Protein AF-A0A509LJZ4-F1 (afdb_monomer_lite)

Secondary structure (DSSP, 8-state):
--HHHHHHHHHHS-EEE---TT-SSS-EEEEE-SSSEEEEE-TT---HHHHHHHHHHHHHHHHT---SSHHHHHHHHHHHHHHHHHHHHHHTSS-SSEESTTSTT--TT--SEESS-GGGGT---S--TTS----SSS-GGG--TTSTTTT-

pLDDT: mean 72.26, std 16.82, range [40.22, 94.88]

Structure (mmCIF, N/CA/C/O backbone):
data_AF-A0A509LJZ4-F1
#
_entry.id   AF-A0A509LJZ4-F1
#
loop_
_atom_site.group_PDB
_atom_site.id
_atom_site.type_symbol
_atom_site.label_atom_id
_atom_site.label_alt_id
_atom_site.label_comp_id
_atom_site.label_asym_id
_atom_site.label_entity_id
_atom_site.label_seq_id
_atom_site.pdbx_PDB_ins_code
_atom_site.Cartn_x
_atom_site.Cartn_y
_atom_site.Cartn_z
_atom_site.occupancy
_atom_site.B_iso_or_equiv
_atom_site.auth_seq_id
_atom_site.auth_comp_id
_atom_site.auth_asym_id
_atom_site.auth_atom_id
_atom_site.pdbx_PDB_model_num
ATOM 1 N N . MET A 1 1 ? -4.223 -18.282 -15.508 1.00 49.12 1 MET A N 1
ATOM 2 C CA . MET A 1 1 ? -3.989 -18.484 -14.063 1.00 49.12 1 MET A CA 1
ATOM 3 C C . MET A 1 1 ? -5.169 -19.260 -13.486 1.00 49.12 1 MET A C 1
ATOM 5 O O . MET A 1 1 ? -6.297 -18.947 -13.840 1.00 49.12 1 MET A O 1
ATOM 9 N N . ASN A 1 2 ? -4.948 -20.334 -12.725 1.00 47.53 2 ASN A N 1
ATOM 10 C CA . ASN A 1 2 ? -6.025 -21.217 -12.254 1.00 47.53 2 ASN A CA 1
ATOM 11 C C . ASN A 1 2 ? -6.391 -20.840 -10.812 1.00 47.53 2 ASN A C 1
ATOM 13 O O . ASN A 1 2 ? -5.551 -20.999 -9.930 1.00 47.53 2 ASN A O 1
ATOM 17 N N . LEU A 1 3 ? -7.623 -20.378 -10.564 1.00 41.81 3 LEU A N 1
ATOM 18 C CA . LEU A 1 3 ? -8.076 -19.938 -9.231 1.00 41.81 3 LEU A CA 1
ATOM 19 C C . LEU A 1 3 ? -7.834 -20.986 -8.129 1.00 41.81 3 LEU A C 1
ATOM 21 O O . LEU A 1 3 ? -7.620 -20.618 -6.980 1.00 41.81 3 LEU A O 1
ATOM 25 N N . LYS A 1 4 ? -7.828 -22.284 -8.474 1.00 40.22 4 LYS A N 1
ATOM 26 C CA . LYS A 1 4 ? -7.547 -23.385 -7.535 1.00 40.22 4 LYS A CA 1
ATOM 27 C C . LYS A 1 4 ? -6.082 -23.467 -7.098 1.00 40.22 4 LYS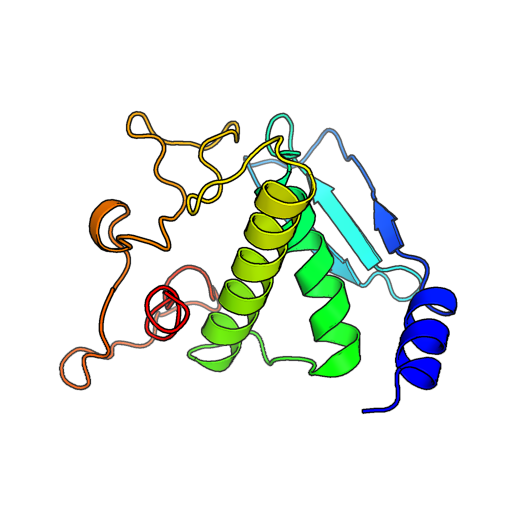 A C 1
ATOM 29 O O . LYS A 1 4 ? -5.796 -23.983 -6.025 1.00 40.22 4 LYS A O 1
ATOM 34 N N . VAL A 1 5 ? -5.155 -23.002 -7.935 1.00 52.91 5 VAL A N 1
ATOM 35 C CA . VAL A 1 5 ? -3.725 -22.913 -7.594 1.00 52.91 5 VAL A CA 1
ATOM 36 C C . VAL A 1 5 ? -3.488 -21.706 -6.687 1.00 52.91 5 VAL A C 1
ATOM 38 O O . VAL A 1 5 ? -2.749 -21.831 -5.717 1.00 52.91 5 VAL A O 1
ATOM 41 N N . LEU A 1 6 ? -4.203 -20.605 -6.943 1.00 45.72 6 LEU A N 1
ATOM 42 C CA . LEU A 1 6 ? -4.192 -19.385 -6.130 1.00 45.72 6 LEU A CA 1
ATOM 43 C C . LEU A 1 6 ? -4.628 -19.670 -4.684 1.00 45.72 6 LEU A C 1
ATOM 45 O O . LEU A 1 6 ? -3.918 -19.369 -3.732 1.00 45.72 6 LEU A O 1
ATOM 49 N N . THR A 1 7 ? -5.767 -20.355 -4.516 1.00 51.16 7 THR A N 1
ATOM 50 C CA . THR A 1 7 ? -6.264 -20.722 -3.177 1.00 51.16 7 THR A CA 1
ATOM 51 C C . THR A 1 7 ? -5.307 -21.662 -2.460 1.00 51.16 7 THR A C 1
ATOM 53 O O . THR A 1 7 ? -5.164 -21.574 -1.251 1.00 51.16 7 THR A O 1
ATOM 56 N N . LYS A 1 8 ? -4.635 -22.560 -3.187 1.00 49.41 8 LYS A N 1
ATOM 57 C CA . LYS A 1 8 ? -3.690 -23.498 -2.585 1.00 49.41 8 LYS A CA 1
ATOM 58 C C . LYS A 1 8 ? -2.432 -22.789 -2.066 1.00 49.41 8 LYS A C 1
ATOM 60 O O . LYS A 1 8 ? -2.025 -23.086 -0.953 1.00 49.41 8 LYS A O 1
ATOM 65 N N . ARG A 1 9 ? -1.870 -21.830 -2.812 1.00 54.06 9 ARG A N 1
ATOM 66 C CA . ARG A 1 9 ? -0.685 -21.065 -2.380 1.00 54.06 9 ARG A CA 1
ATOM 67 C C . ARG A 1 9 ? -0.978 -20.133 -1.204 1.00 54.06 9 ARG A C 1
ATOM 69 O O . ARG A 1 9 ? -0.236 -20.156 -0.231 1.00 54.06 9 ARG A O 1
ATOM 76 N N . LEU A 1 10 ? -2.112 -19.429 -1.230 1.00 52.91 10 LEU A N 1
ATOM 77 C CA . LEU A 1 10 ? -2.556 -18.584 -0.109 1.00 52.91 10 LEU A CA 1
ATOM 78 C C . LEU A 1 10 ? -2.860 -19.390 1.171 1.00 52.91 10 LEU A C 1
ATOM 80 O O . LEU A 1 10 ? -2.744 -18.868 2.273 1.00 52.91 10 LEU A O 1
ATOM 84 N N . LEU A 1 11 ? -3.254 -20.663 1.043 1.00 54.72 11 LEU A N 1
ATOM 85 C CA . LEU A 1 11 ? -3.469 -21.561 2.186 1.00 54.72 11 LEU A CA 1
ATOM 86 C C . LEU A 1 11 ? -2.178 -22.239 2.678 1.00 54.72 11 LEU A C 1
ATOM 88 O O . LEU A 1 11 ? -2.127 -22.671 3.827 1.00 54.72 11 LEU A O 1
ATOM 92 N N . GLU A 1 12 ? -1.161 -22.362 1.821 1.00 58.56 12 GLU A N 1
ATOM 93 C CA . GLU A 1 12 ? 0.151 -22.932 2.159 1.00 58.56 12 GLU A CA 1
ATOM 94 C C . GLU A 1 12 ? 1.096 -21.889 2.787 1.00 58.56 12 GLU A C 1
ATOM 96 O O . GLU A 1 12 ? 1.936 -22.267 3.603 1.00 58.56 12 GLU A O 1
ATOM 101 N N . ASN A 1 13 ? 0.898 -20.598 2.491 1.00 55.62 13 ASN A N 1
ATOM 102 C CA . ASN A 1 13 ? 1.599 -19.460 3.092 1.00 55.62 13 ASN A CA 1
ATOM 103 C C . ASN A 1 13 ? 0.634 -18.644 3.974 1.00 55.62 13 ASN A C 1
ATOM 105 O O . ASN A 1 13 ? 0.052 -17.669 3.496 1.00 55.62 13 ASN A O 1
ATOM 109 N N . PRO A 1 14 ? 0.418 -19.005 5.251 1.00 61.41 14 PRO A N 1
ATOM 110 C CA . PRO A 1 14 ? -0.468 -18.229 6.110 1.00 61.41 14 PRO A CA 1
ATOM 111 C C . PRO A 1 14 ? 0.040 -16.786 6.246 1.00 61.41 14 PRO A C 1
ATOM 113 O O . PRO A 1 14 ? 1.170 -16.545 6.677 1.00 61.41 14 PRO A O 1
ATOM 116 N N . THR A 1 15 ? -0.808 -15.816 5.904 1.00 58.22 15 THR A N 1
ATOM 117 C CA . THR A 1 15 ? -0.566 -14.401 6.199 1.00 58.22 15 THR A CA 1
ATOM 118 C C . THR A 1 15 ? -0.695 -14.172 7.702 1.00 58.22 15 THR A C 1
ATOM 120 O O . THR A 1 15 ? -1.728 -14.480 8.300 1.00 58.22 15 THR A O 1
ATOM 123 N N . VAL A 1 16 ? 0.346 -13.623 8.324 1.00 61.75 16 VAL A N 1
ATOM 124 C CA . VAL A 1 16 ? 0.362 -13.280 9.748 1.00 61.75 16 VAL A CA 1
ATOM 125 C C . VAL A 1 16 ? 0.483 -11.766 9.877 1.00 61.75 16 VAL A C 1
ATOM 127 O O . VAL A 1 16 ? 1.489 -11.166 9.512 1.00 61.75 16 VAL A O 1
ATOM 130 N N . ILE A 1 17 ? -0.542 -11.130 10.436 1.00 61.16 17 ILE A N 1
ATOM 131 C CA . ILE A 1 17 ? -0.511 -9.695 10.729 1.00 61.16 17 ILE A CA 1
ATOM 132 C C . ILE A 1 17 ? 0.200 -9.499 12.074 1.00 61.16 17 ILE A C 1
ATOM 134 O O . ILE A 1 17 ? -0.315 -9.912 13.116 1.00 61.16 17 ILE A O 1
ATOM 138 N N . CYS A 1 18 ? 1.380 -8.874 12.067 1.00 56.19 18 CYS A N 1
ATOM 139 C CA . CYS A 1 18 ? 2.152 -8.589 13.275 1.00 56.19 18 CYS A CA 1
ATOM 140 C C . CYS A 1 18 ? 2.078 -7.100 13.618 1.00 56.19 18 CYS A C 1
ATOM 142 O O . CYS A 1 18 ? 2.842 -6.281 13.112 1.00 56.19 18 CYS A O 1
ATOM 144 N N . TYR A 1 19 ? 1.221 -6.743 14.571 1.00 51.94 19 TYR A N 1
ATOM 145 C CA . TYR A 1 19 ? 1.226 -5.395 15.133 1.00 51.94 19 TYR A CA 1
ATOM 146 C C . TYR A 1 19 ? 2.425 -5.225 16.081 1.00 51.94 19 TYR A C 1
ATOM 148 O O . TYR A 1 19 ? 2.438 -5.788 17.179 1.00 51.94 19 TYR A O 1
ATOM 156 N N . HIS A 1 20 ? 3.449 -4.468 15.677 1.00 52.28 20 HIS A N 1
ATOM 157 C CA . HIS A 1 20 ? 4.632 -4.225 16.507 1.00 52.28 20 HIS A CA 1
ATOM 158 C C . HIS A 1 20 ? 4.641 -2.790 17.051 1.00 52.28 20 HIS A C 1
ATOM 160 O O . HIS A 1 20 ? 4.819 -1.828 16.308 1.00 52.28 20 HI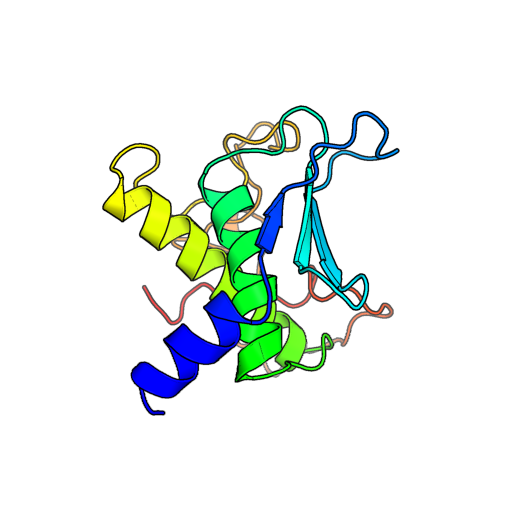S A O 1
ATOM 166 N N . ARG A 1 21 ? 4.521 -2.626 18.378 1.00 43.75 21 ARG A N 1
ATOM 167 C CA . ARG A 1 21 ? 4.813 -1.344 19.046 1.00 43.75 21 ARG A CA 1
ATOM 168 C C . ARG A 1 21 ? 6.330 -1.135 19.084 1.00 43.75 21 ARG A C 1
ATOM 170 O O . ARG A 1 21 ? 6.975 -1.605 20.016 1.00 43.75 21 ARG A O 1
ATOM 177 N N . GLY A 1 22 ? 6.895 -0.445 18.093 1.00 48.38 22 GLY A N 1
ATOM 178 C CA . GLY A 1 22 ? 8.315 -0.067 18.136 1.00 48.38 22 GLY A CA 1
ATOM 179 C C . GLY A 1 22 ? 8.994 0.313 16.821 1.00 48.38 22 GLY A C 1
ATOM 180 O O . GLY A 1 22 ? 10.220 0.371 16.805 1.00 48.38 22 GLY A O 1
ATOM 181 N N . PHE A 1 23 ? 8.257 0.560 15.732 1.00 56.41 23 PHE A N 1
ATOM 182 C CA . PHE A 1 23 ? 8.861 1.128 14.523 1.00 56.41 23 PHE A CA 1
ATOM 183 C C . PHE A 1 23 ? 9.346 2.566 14.801 1.00 56.41 23 PHE A C 1
ATOM 185 O O . PHE A 1 23 ? 8.579 3.355 15.354 1.00 56.41 23 PHE A O 1
ATOM 192 N N . PRO A 1 24 ? 10.606 2.915 14.474 1.00 55.69 24 PRO A N 1
ATOM 193 C CA . PRO A 1 24 ? 11.181 4.227 14.785 1.00 55.69 24 PRO A CA 1
ATOM 194 C C . PRO A 1 24 ? 10.680 5.373 13.884 1.00 55.69 24 PRO A C 1
ATOM 196 O O . PRO A 1 24 ? 11.084 6.513 14.093 1.00 55.69 24 PRO A O 1
ATOM 199 N N . SER A 1 25 ? 9.799 5.098 12.919 1.00 63.84 25 SER A N 1
ATOM 200 C CA . SER A 1 25 ? 9.136 6.090 12.065 1.00 63.84 25 SER A CA 1
ATOM 201 C C . SER A 1 25 ? 7.688 5.674 11.786 1.00 63.84 25 SER A C 1
ATOM 203 O O . SER A 1 25 ? 7.375 4.482 11.832 1.00 63.84 25 SER A O 1
ATOM 205 N N . GLU A 1 26 ? 6.821 6.647 11.502 1.00 70.25 26 GLU A N 1
ATOM 206 C CA . GLU A 1 26 ? 5.457 6.415 11.012 1.00 70.25 26 GLU A CA 1
ATOM 207 C C . GLU A 1 26 ? 5.539 5.703 9.659 1.00 70.25 26 GLU A C 1
ATOM 209 O O . GLU A 1 26 ? 5.987 6.290 8.678 1.00 70.25 26 GLU A O 1
ATOM 214 N N . ASN A 1 27 ? 5.240 4.403 9.635 1.00 78.25 27 ASN A N 1
ATOM 215 C CA . ASN A 1 27 ? 5.290 3.602 8.418 1.00 78.25 27 ASN A CA 1
ATOM 216 C C . ASN A 1 27 ? 4.486 2.300 8.552 1.00 78.25 27 ASN A C 1
ATOM 218 O O . ASN A 1 27 ? 4.252 1.799 9.660 1.00 78.25 27 ASN A O 1
ATOM 222 N N . ALA A 1 28 ? 4.146 1.721 7.406 1.00 83.62 28 ALA A N 1
ATOM 223 C CA . ALA A 1 28 ? 3.718 0.339 7.263 1.00 83.62 28 ALA A CA 1
ATOM 224 C C . ALA A 1 28 ? 4.705 -0.418 6.352 1.00 83.62 28 ALA A C 1
ATOM 226 O O . ALA A 1 28 ? 5.526 0.195 5.672 1.00 83.62 28 ALA A O 1
ATOM 227 N N . SER A 1 29 ? 4.760 -1.748 6.458 1.00 85.19 29 SER A N 1
ATOM 228 C CA . SER A 1 29 ? 5.556 -2.555 5.524 1.00 85.19 29 SER A CA 1
ATOM 229 C C . SER A 1 29 ? 5.160 -4.022 5.520 1.00 85.19 29 SER A C 1
ATOM 231 O O . SER A 1 29 ? 4.758 -4.581 6.547 1.00 85.19 29 SER A O 1
ATOM 233 N N . SER A 1 30 ? 5.417 -4.668 4.389 1.00 83.19 30 SER A N 1
ATOM 234 C CA . SER A 1 30 ? 5.222 -6.097 4.181 1.00 83.19 30 SER A CA 1
ATOM 235 C C . SER A 1 30 ? 6.544 -6.806 3.951 1.00 83.19 30 SER A C 1
ATOM 237 O O . SER A 1 30 ? 7.357 -6.389 3.134 1.00 83.19 30 SER A O 1
ATOM 239 N N . ASN A 1 31 ? 6.761 -7.902 4.673 1.00 81.44 31 ASN A N 1
ATOM 240 C CA . ASN A 1 31 ? 8.001 -8.667 4.632 1.00 81.44 31 ASN A CA 1
ATOM 241 C C . ASN A 1 31 ? 7.736 -10.173 4.576 1.00 81.44 31 ASN A C 1
ATOM 243 O O . ASN A 1 31 ? 6.730 -10.675 5.075 1.00 81.44 31 ASN A O 1
ATOM 247 N N . ASP A 1 32 ? 8.696 -10.907 4.021 1.00 80.75 32 ASP A N 1
ATOM 248 C CA . ASP A 1 32 ? 8.748 -12.365 4.081 1.00 80.75 32 ASP A CA 1
ATOM 249 C C . ASP A 1 32 ? 9.743 -12.808 5.155 1.00 80.75 32 ASP A C 1
ATOM 251 O O . ASP A 1 32 ? 10.921 -12.450 5.103 1.00 80.75 32 ASP A O 1
ATOM 255 N N . CYS A 1 33 ? 9.295 -13.598 6.130 1.00 74.94 33 CYS A N 1
ATOM 256 C CA . CYS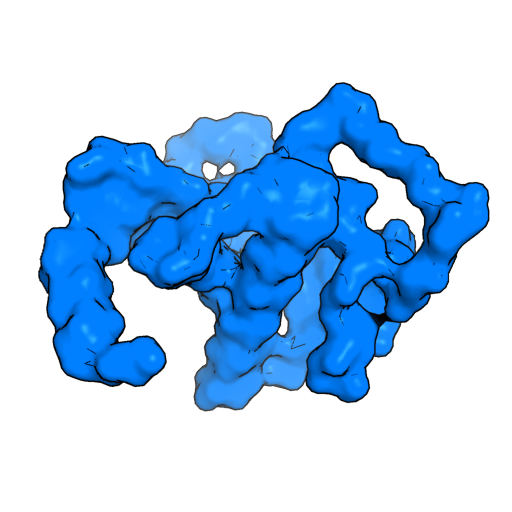 A 1 33 ? 10.187 -14.194 7.127 1.00 74.94 33 CYS A CA 1
ATOM 257 C C . CYS A 1 33 ? 10.500 -15.680 6.846 1.00 74.94 33 CYS A C 1
ATOM 259 O O . CYS A 1 33 ? 11.000 -16.384 7.727 1.00 74.94 33 CYS A O 1
ATOM 261 N N . GLY A 1 34 ? 10.165 -16.180 5.652 1.00 69.25 34 GLY A N 1
ATOM 262 C CA . GLY A 1 34 ? 10.439 -17.535 5.167 1.00 69.25 34 GLY A CA 1
ATOM 263 C C . GLY A 1 34 ? 9.418 -18.602 5.575 1.00 69.25 34 GLY A C 1
ATOM 264 O O . GLY A 1 34 ? 9.518 -19.741 5.126 1.00 69.25 34 GLY A O 1
ATOM 265 N N . ALA A 1 35 ? 8.447 -18.259 6.423 1.00 66.31 35 ALA A N 1
ATOM 266 C CA . ALA A 1 35 ? 7.367 -19.158 6.847 1.00 66.31 35 ALA A CA 1
ATOM 267 C C . ALA A 1 35 ? 5.978 -18.507 6.774 1.00 66.31 35 ALA A C 1
ATOM 269 O O . ALA A 1 35 ? 4.972 -19.209 6.705 1.00 66.31 35 ALA A O 1
ATOM 270 N N . TYR A 1 36 ? 5.924 -17.178 6.831 1.00 71.62 36 TYR A N 1
ATOM 271 C CA . TYR A 1 36 ? 4.703 -16.394 6.781 1.00 71.62 36 TYR A CA 1
ATOM 272 C C . TYR A 1 36 ? 5.003 -15.020 6.180 1.00 71.62 36 TYR A C 1
ATOM 274 O O . TYR A 1 36 ? 6.114 -14.493 6.296 1.00 71.62 36 TYR A O 1
ATOM 282 N N . ARG A 1 37 ? 3.980 -14.441 5.552 1.00 78.06 37 ARG A N 1
ATOM 283 C CA . ARG A 1 37 ? 3.978 -13.035 5.148 1.00 78.06 37 ARG A CA 1
ATOM 284 C C . ARG A 1 37 ? 3.647 -12.193 6.377 1.00 78.06 37 ARG A C 1
ATOM 286 O O . ARG A 1 37 ? 2.665 -12.492 7.059 1.00 78.06 37 ARG A O 1
ATOM 293 N N . VAL A 1 38 ? 4.485 -11.206 6.685 1.00 81.88 38 VAL A N 1
ATOM 294 C CA . VAL A 1 38 ? 4.361 -10.344 7.865 1.00 81.88 38 VAL A CA 1
ATOM 295 C C . VAL A 1 38 ? 4.073 -8.920 7.450 1.00 81.88 38 VAL A C 1
ATOM 297 O O . VAL A 1 38 ? 4.885 -8.312 6.759 1.00 81.88 38 VAL A O 1
ATOM 300 N N . HIS A 1 39 ? 2.983 -8.371 7.972 1.00 85.50 39 HIS A N 1
ATOM 301 C CA . HIS A 1 39 ? 2.674 -6.949 7.849 1.00 85.50 39 HIS A CA 1
ATOM 302 C C . HIS A 1 39 ? 2.958 -6.240 9.166 1.00 85.50 39 HIS A C 1
ATOM 304 O O . HIS A 1 39 ? 2.511 -6.697 10.224 1.00 85.50 39 HIS A O 1
ATOM 310 N N . TYR A 1 40 ? 3.693 -5.138 9.087 1.00 83.94 40 TYR A N 1
ATOM 311 C CA . TYR A 1 40 ? 4.032 -4.264 10.197 1.00 83.94 40 TYR A CA 1
ATOM 312 C C . TYR A 1 40 ? 3.332 -2.926 10.021 1.00 83.94 40 TYR A C 1
ATOM 314 O O . TYR A 1 40 ? 3.383 -2.347 8.944 1.00 83.94 40 TYR A O 1
ATOM 322 N N . PHE A 1 41 ? 2.751 -2.413 11.100 1.00 84.25 41 PHE A N 1
ATOM 323 C CA . PHE A 1 41 ? 2.121 -1.096 11.129 1.00 84.25 41 PHE A CA 1
ATOM 324 C C . PHE A 1 41 ? 2.597 -0.355 12.373 1.00 84.25 41 PHE A C 1
ATOM 326 O O . PHE A 1 41 ? 2.534 -0.901 13.483 1.00 84.25 41 PHE A O 1
ATOM 333 N N . SER A 1 42 ? 3.070 0.880 12.215 1.00 83.94 42 SER A N 1
ATOM 334 C CA . SER A 1 42 ? 3.237 1.778 13.355 1.00 83.94 42 SER A CA 1
ATOM 335 C C . SER A 1 42 ? 1.873 2.221 13.901 1.00 83.94 42 SER A C 1
ATOM 337 O O . SER A 1 42 ? 0.823 2.015 13.289 1.00 83.94 42 SER A O 1
ATOM 339 N N . THR A 1 43 ? 1.875 2.836 15.087 1.00 82.44 43 THR A N 1
ATOM 340 C CA . THR A 1 43 ? 0.660 3.426 15.669 1.00 82.44 43 THR A CA 1
ATOM 341 C C . THR A 1 43 ? 0.018 4.379 14.664 1.00 82.44 43 THR A C 1
ATOM 343 O O . THR A 1 43 ? 0.705 5.273 14.194 1.00 82.44 43 THR A O 1
ATOM 346 N N . GLY A 1 44 ? -1.272 4.190 14.369 1.00 83.69 44 GLY A N 1
ATOM 347 C CA . GLY A 1 44 ? -2.030 5.064 13.467 1.00 83.69 44 GLY A CA 1
ATOM 348 C C . GLY A 1 44 ? -1.898 4.760 11.971 1.00 83.69 44 GLY A C 1
ATOM 349 O O . GLY A 1 44 ? -2.533 5.448 11.190 1.00 83.69 44 GLY A O 1
ATOM 350 N N . MET A 1 45 ? -1.147 3.727 11.570 1.00 86.06 45 MET A N 1
ATOM 351 C CA . MET A 1 45 ? -0.987 3.339 10.153 1.00 86.06 45 MET A CA 1
ATOM 352 C C . MET A 1 45 ? -1.828 2.119 9.747 1.00 86.06 45 MET A C 1
ATOM 354 O O . MET A 1 45 ? -1.702 1.617 8.641 1.00 86.06 45 MET A O 1
ATOM 358 N N . ALA A 1 46 ? -2.656 1.586 10.648 1.00 88.62 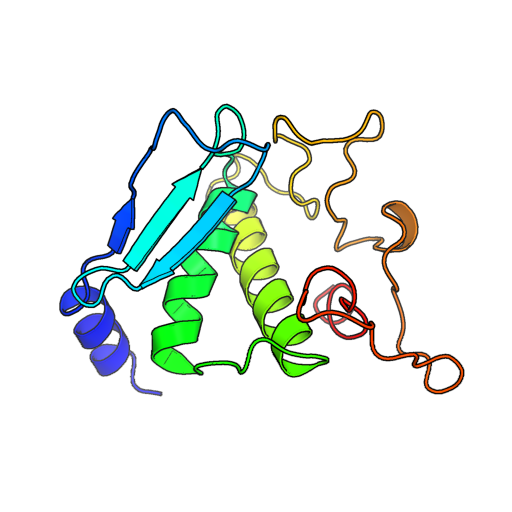46 ALA A N 1
ATOM 359 C CA . ALA A 1 46 ? -3.532 0.446 10.366 1.00 88.62 46 ALA A CA 1
ATOM 360 C C . ALA A 1 46 ? -4.917 0.922 9.888 1.00 88.62 46 ALA A C 1
ATOM 362 O O . ALA A 1 46 ? -5.927 0.641 10.537 1.00 88.62 46 ALA A O 1
ATOM 363 N N . THR A 1 47 ? -4.938 1.690 8.800 1.00 89.75 47 THR A N 1
ATOM 364 C CA . THR A 1 47 ? -6.154 2.120 8.090 1.00 89.75 47 THR A CA 1
ATOM 365 C C . THR A 1 47 ? -6.502 1.122 6.991 1.00 89.75 47 THR A C 1
ATOM 367 O O . THR A 1 47 ? -5.709 0.230 6.683 1.00 89.75 47 THR A O 1
ATOM 370 N N . LEU A 1 48 ? -7.727 1.174 6.468 1.00 91.81 48 LEU A N 1
ATOM 371 C CA . LEU A 1 48 ? -8.248 0.095 5.628 1.00 91.81 48 LEU A CA 1
ATOM 372 C C . LEU A 1 48 ? -7.498 -0.022 4.295 1.00 91.81 48 LEU A C 1
ATOM 374 O O . LEU A 1 48 ? -7.113 -1.122 3.891 1.00 91.81 48 LEU A O 1
ATOM 378 N N . ASP A 1 49 ? -7.275 1.114 3.659 1.00 91.44 49 ASP A N 1
ATOM 379 C CA . ASP A 1 49 ? -6.486 1.308 2.455 1.00 91.44 49 ASP A CA 1
ATOM 380 C C . ASP A 1 49 ? -5.009 0.888 2.635 1.00 91.44 49 ASP A C 1
ATOM 382 O O . ASP A 1 49 ? -4.516 0.077 1.848 1.00 91.44 49 ASP A O 1
ATOM 386 N N . ILE A 1 50 ? -4.330 1.308 3.713 1.00 90.75 50 ILE A N 1
ATOM 387 C CA . ILE A 1 50 ? -2.941 0.927 4.026 1.00 90.75 50 ILE A CA 1
ATOM 388 C C . ILE A 1 50 ? -2.858 -0.575 4.320 1.00 90.75 50 ILE A C 1
ATOM 390 O O . ILE A 1 50 ? -1.974 -1.272 3.825 1.00 90.75 50 ILE A O 1
ATOM 394 N N . MET A 1 51 ? -3.800 -1.133 5.086 1.00 91.12 51 MET A N 1
ATOM 395 C CA . MET A 1 51 ? -3.838 -2.575 5.346 1.00 91.12 51 MET A CA 1
ATOM 396 C C . MET A 1 51 ? -4.065 -3.388 4.066 1.00 91.12 51 MET A C 1
ATOM 398 O O . MET A 1 51 ? -3.458 -4.450 3.904 1.00 91.12 51 MET A O 1
ATOM 402 N N . GLY A 1 52 ? -4.932 -2.912 3.168 1.00 91.50 52 GLY A N 1
ATOM 403 C CA . GLY A 1 52 ? -5.174 -3.538 1.869 1.00 91.50 52 GLY A CA 1
ATOM 404 C C . GLY A 1 52 ? -3.954 -3.469 0.948 1.00 91.50 52 GLY A C 1
ATOM 405 O O . GLY A 1 52 ? -3.610 -4.479 0.329 1.00 91.50 52 GLY A O 1
ATOM 406 N N . HIS A 1 53 ? -3.262 -2.331 0.932 1.00 92.62 53 HIS A N 1
ATOM 407 C CA . HIS A 1 53 ? -2.004 -2.120 0.216 1.00 92.62 53 HIS A CA 1
ATOM 408 C C . HIS A 1 53 ? -0.917 -3.097 0.685 1.00 92.62 53 HIS A C 1
ATOM 410 O O . HIS A 1 53 ? -0.374 -3.875 -0.103 1.00 92.62 53 HIS A O 1
ATOM 416 N N . GLU A 1 54 ? -0.678 -3.179 1.993 1.00 90.50 54 GLU A N 1
ATOM 417 C CA . GLU A 1 54 ? 0.314 -4.106 2.538 1.00 90.50 54 GLU A CA 1
ATOM 418 C C . GLU A 1 54 ? -0.049 -5.571 2.257 1.00 90.50 54 GLU A C 1
ATOM 420 O O . GLU A 1 54 ? 0.790 -6.390 1.871 1.00 90.50 54 GLU A O 1
ATOM 425 N N . PHE A 1 55 ? -1.329 -5.927 2.370 1.00 89.50 55 PHE A N 1
ATOM 426 C CA . PHE A 1 55 ? -1.778 -7.266 2.000 1.00 89.50 55 PHE A CA 1
ATOM 427 C C . PHE A 1 55 ? -1.478 -7.588 0.528 1.00 89.50 55 PHE A C 1
ATOM 429 O O . PHE A 1 55 ? -0.993 -8.679 0.209 1.00 89.50 55 PHE A O 1
ATOM 436 N N . ALA A 1 56 ? -1.714 -6.638 -0.372 1.00 90.31 56 ALA A N 1
ATOM 437 C CA . ALA A 1 56 ? -1.479 -6.811 -1.795 1.00 90.31 56 ALA A CA 1
ATOM 438 C C . ALA A 1 56 ? 0.002 -7.006 -2.143 1.00 90.31 56 ALA A C 1
ATOM 440 O O . ALA A 1 56 ? 0.288 -7.820 -3.024 1.00 90.31 56 ALA A O 1
ATOM 441 N N . HIS A 1 57 ? 0.937 -6.397 -1.402 1.00 88.31 57 HIS A N 1
ATOM 442 C CA . HIS A 1 57 ? 2.364 -6.721 -1.526 1.00 88.31 57 HIS A CA 1
ATOM 443 C C . HIS A 1 57 ? 2.658 -8.204 -1.361 1.00 88.31 57 HIS A C 1
ATOM 445 O O . HIS A 1 57 ? 3.450 -8.779 -2.104 1.00 88.31 57 HIS A O 1
ATOM 451 N N . SER A 1 58 ? 1.988 -8.852 -0.415 1.00 85.44 58 SER A N 1
ATOM 452 C CA . SER A 1 58 ? 2.155 -10.289 -0.207 1.00 85.44 58 SER A CA 1
ATOM 453 C C . SER A 1 58 ? 1.517 -11.121 -1.314 1.00 85.44 58 SER A C 1
ATOM 455 O O . SER A 1 58 ? 2.076 -12.146 -1.701 1.00 85.44 58 SER A O 1
ATOM 457 N N . VAL A 1 59 ? 0.380 -10.671 -1.853 1.00 86.00 59 VAL A N 1
ATOM 458 C CA . VAL A 1 59 ? -0.282 -11.332 -2.984 1.00 86.00 59 VAL A CA 1
ATOM 459 C C . VAL A 1 59 ? 0.604 -11.279 -4.220 1.00 86.00 59 VAL A C 1
ATOM 461 O O . VAL A 1 59 ? 0.904 -12.316 -4.805 1.00 86.00 59 VAL A O 1
ATOM 464 N N . HIS A 1 60 ? 1.048 -10.093 -4.639 1.00 83.94 60 HIS A N 1
ATOM 465 C CA . HIS A 1 60 ? 1.804 -9.985 -5.884 1.00 83.94 60 HIS A CA 1
ATOM 466 C C . HIS A 1 60 ? 3.236 -10.517 -5.770 1.00 83.94 60 HIS A C 1
ATOM 468 O O . HIS A 1 60 ? 3.758 -10.985 -6.781 1.00 83.94 60 HIS A O 1
ATOM 474 N N . ALA A 1 61 ? 3.811 -10.602 -4.566 1.00 82.94 61 ALA A N 1
ATOM 475 C CA . ALA A 1 61 ? 5.052 -11.339 -4.322 1.00 82.94 61 ALA A CA 1
ATOM 476 C C . ALA A 1 61 ? 4.926 -12.851 -4.610 1.00 82.94 61 ALA A C 1
ATOM 478 O O . ALA A 1 61 ? 5.871 -13.460 -5.102 1.00 82.94 61 ALA A O 1
ATOM 479 N N . ASP A 1 62 ? 3.771 -13.471 -4.340 1.00 82.00 62 ASP A N 1
ATOM 480 C CA . ASP A 1 62 ? 3.550 -14.907 -4.598 1.00 82.00 62 ASP A CA 1
ATOM 481 C C . ASP A 1 62 ? 3.159 -15.223 -6.054 1.00 82.00 62 ASP A C 1
ATOM 483 O O . ASP A 1 62 ? 3.261 -16.381 -6.490 1.00 82.00 62 ASP A O 1
ATOM 487 N N . GLU A 1 63 ? 2.716 -14.209 -6.803 1.00 80.75 63 GLU A N 1
ATOM 488 C CA . GLU A 1 63 ? 2.152 -14.377 -8.145 1.00 80.75 63 GLU A CA 1
ATOM 489 C C . GLU A 1 63 ? 3.033 -13.824 -9.271 1.00 80.75 63 GLU A C 1
ATOM 491 O O . GLU A 1 63 ? 3.267 -14.520 -10.262 1.00 80.75 63 GLU A O 1
ATOM 496 N N . ALA A 1 64 ? 3.497 -12.580 -9.143 1.00 84.06 64 ALA A N 1
ATOM 497 C CA . ALA A 1 64 ? 4.272 -11.879 -10.167 1.00 84.06 64 ALA A CA 1
ATOM 498 C C . ALA A 1 64 ? 5.733 -11.641 -9.755 1.00 84.06 64 ALA A C 1
ATOM 500 O O . ALA A 1 64 ? 6.586 -11.585 -10.638 1.00 84.06 64 ALA A O 1
ATOM 501 N N . ASP A 1 65 ? 6.002 -11.536 -8.448 1.00 83.44 65 ASP A N 1
ATOM 502 C CA . ASP A 1 65 ? 7.323 -11.296 -7.852 1.00 83.44 65 ASP A CA 1
ATOM 503 C C . ASP A 1 65 ? 8.044 -10.107 -8.510 1.00 83.44 65 ASP A C 1
ATOM 505 O O . ASP A 1 65 ? 9.119 -10.225 -9.108 1.00 83.44 65 ASP A O 1
ATOM 509 N N . PHE A 1 66 ? 7.383 -8.944 -8.485 1.00 81.19 66 PHE A N 1
ATOM 510 C CA . PHE A 1 66 ? 7.906 -7.734 -9.109 1.00 81.19 66 PHE A CA 1
ATOM 511 C C . PHE A 1 66 ? 9.255 -7.347 -8.503 1.00 81.19 66 PHE A C 1
ATOM 513 O O . PHE A 1 66 ? 9.400 -7.192 -7.291 1.00 81.19 66 PHE A O 1
ATOM 520 N N . VAL A 1 67 ? 10.243 -7.090 -9.363 1.00 80.62 67 VAL A N 1
ATOM 521 C CA . VAL A 1 67 ? 11.502 -6.494 -8.912 1.00 80.62 67 VAL A CA 1
ATOM 522 C C . VAL A 1 67 ? 11.201 -5.066 -8.475 1.00 80.62 67 VAL A C 1
ATOM 524 O O . VAL A 1 67 ? 10.742 -4.250 -9.275 1.00 80.62 67 VAL A O 1
ATOM 527 N N . TYR A 1 68 ? 11.459 -4.762 -7.210 1.00 75.88 68 TYR A N 1
ATOM 528 C CA . TYR A 1 68 ? 11.060 -3.504 -6.586 1.00 75.88 68 TYR A CA 1
ATOM 529 C C . TYR A 1 68 ? 12.005 -2.348 -6.955 1.00 75.88 68 TYR A C 1
ATOM 531 O O . TYR A 1 68 ? 12.799 -1.852 -6.156 1.00 75.88 68 TYR A O 1
ATOM 539 N N . THR A 1 69 ? 12.003 -1.980 -8.234 1.00 72.75 69 THR A N 1
ATOM 540 C CA . THR A 1 69 ? 12.874 -0.950 -8.798 1.00 72.75 69 THR A CA 1
ATOM 541 C C . THR A 1 69 ? 12.233 -0.303 -10.021 1.00 72.75 69 THR A C 1
ATOM 543 O O . THR A 1 69 ? 11.606 -0.983 -10.840 1.00 72.75 69 THR A O 1
ATOM 546 N N . VAL A 1 70 ? 12.423 1.011 -10.157 1.00 72.31 70 VAL A N 1
ATOM 547 C CA . VAL A 1 70 ? 11.979 1.813 -11.306 1.00 72.31 70 VAL A CA 1
ATOM 548 C C . VAL A 1 70 ? 10.506 1.519 -11.659 1.00 72.31 70 VAL A C 1
ATOM 550 O O . VAL A 1 70 ? 9.660 1.516 -10.767 1.00 72.31 70 VAL A O 1
ATOM 553 N N . GLN A 1 71 ? 10.178 1.208 -12.920 1.00 75.44 71 GLN A N 1
ATOM 554 C CA . GLN A 1 71 ? 8.797 0.977 -13.356 1.00 75.44 71 GLN A CA 1
ATOM 555 C C . GLN A 1 71 ? 8.193 -0.309 -12.779 1.00 75.44 71 GLN A C 1
ATOM 557 O O . GLN A 1 71 ? 6.990 -0.378 -12.568 1.00 75.44 71 GLN A O 1
ATOM 562 N N . SER A 1 72 ? 9.009 -1.335 -12.520 1.00 78.00 72 SER A N 1
ATOM 563 C CA . SER A 1 72 ? 8.514 -2.584 -11.928 1.00 78.00 72 SER A CA 1
ATOM 564 C C . SER A 1 72 ? 8.097 -2.372 -10.469 1.00 78.00 72 SER A C 1
ATOM 566 O O . SER A 1 72 ? 7.092 -2.927 -10.040 1.00 78.00 72 SER A O 1
ATOM 568 N N . GLY A 1 73 ? 8.820 -1.519 -9.734 1.00 75.81 73 GLY A N 1
ATOM 569 C CA . GLY A 1 73 ? 8.411 -1.069 -8.401 1.00 75.81 73 GLY A CA 1
ATOM 570 C C . GLY A 1 73 ? 7.146 -0.212 -8.446 1.00 75.81 73 GLY A C 1
ATOM 571 O O . GLY A 1 73 ? 6.219 -0.480 -7.698 1.00 75.81 73 GLY A O 1
ATOM 572 N N . ALA A 1 74 ? 7.065 0.736 -9.382 1.00 76.88 74 ALA A N 1
ATOM 573 C CA . ALA A 1 74 ? 5.880 1.581 -9.570 1.00 76.88 74 ALA A CA 1
ATOM 574 C C . ALA A 1 74 ? 4.597 0.764 -9.806 1.00 76.88 74 ALA A C 1
ATOM 576 O O . ALA A 1 74 ? 3.566 0.995 -9.187 1.00 76.88 74 ALA A O 1
ATOM 577 N N . VAL A 1 75 ? 4.676 -0.252 -10.672 1.00 83.38 75 VAL A N 1
ATOM 578 C CA . VAL A 1 75 ? 3.548 -1.158 -10.931 1.00 83.38 75 VAL A CA 1
ATOM 579 C C . VAL A 1 75 ? 3.184 -1.967 -9.682 1.00 83.38 75 VAL A C 1
ATOM 581 O O . VAL A 1 75 ? 2.004 -2.220 -9.445 1.00 83.38 75 VAL A O 1
ATOM 584 N N . ALA A 1 76 ? 4.174 -2.374 -8.885 1.00 85.56 76 ALA A N 1
ATOM 585 C CA . ALA A 1 76 ? 3.947 -3.117 -7.650 1.00 85.56 76 ALA A CA 1
ATOM 586 C C . ALA A 1 76 ? 3.222 -2.280 -6.579 1.00 85.56 76 ALA A C 1
ATOM 588 O O . ALA A 1 76 ? 2.328 -2.813 -5.920 1.00 85.56 76 ALA A O 1
ATOM 589 N N . GLU A 1 77 ? 3.576 -1.001 -6.437 1.00 85.94 77 GLU A N 1
ATOM 590 C CA . GLU A 1 77 ? 2.901 -0.042 -5.548 1.00 85.94 77 GLU A CA 1
ATOM 591 C C . GLU A 1 77 ? 1.474 0.236 -6.007 1.00 85.94 77 GLU A C 1
ATOM 593 O O . GLU A 1 77 ? 0.533 0.112 -5.232 1.00 85.94 77 GLU A O 1
ATOM 598 N N . HIS A 1 78 ? 1.276 0.495 -7.297 1.00 86.50 78 HIS A N 1
ATOM 599 C CA . HIS A 1 78 ? -0.060 0.796 -7.793 1.00 86.50 78 HIS A CA 1
ATOM 600 C C . HIS A 1 78 ? -1.031 -0.376 -7.686 1.00 86.50 78 HIS A C 1
ATOM 602 O O . HIS A 1 78 ? -2.199 -0.195 -7.347 1.00 86.50 78 HIS A O 1
ATOM 608 N N . ILE A 1 79 ? -0.567 -1.601 -7.957 1.00 89.25 79 ILE A N 1
ATOM 609 C CA . ILE A 1 79 ? -1.388 -2.786 -7.695 1.00 89.25 79 ILE A CA 1
ATOM 610 C C . ILE A 1 79 ? -1.748 -2.840 -6.208 1.00 89.25 79 ILE A C 1
ATOM 612 O O . ILE A 1 79 ? -2.873 -3.212 -5.882 1.00 89.25 79 ILE A O 1
ATOM 616 N N . ALA A 1 80 ? -0.834 -2.467 -5.312 1.00 90.38 80 ALA A N 1
ATOM 617 C CA . ALA A 1 80 ? -1.126 -2.429 -3.890 1.00 90.38 80 ALA A CA 1
ATOM 618 C C . ALA A 1 80 ? -2.181 -1.365 -3.535 1.00 90.38 80 ALA A C 1
ATOM 620 O O . ALA A 1 80 ? -3.179 -1.705 -2.895 1.00 90.38 80 ALA A O 1
ATOM 621 N N . ASP A 1 81 ? -2.050 -0.140 -4.046 1.00 90.44 81 ASP A N 1
ATOM 622 C CA . ASP A 1 81 ? -3.039 0.932 -3.870 1.00 90.44 81 ASP A CA 1
ATOM 623 C C . ASP A 1 81 ? -4.429 0.493 -4.335 1.00 90.44 81 ASP A C 1
ATOM 625 O O . ASP A 1 81 ? -5.385 0.526 -3.557 1.00 90.44 81 ASP A O 1
ATOM 629 N N . MET A 1 82 ? -4.547 -0.045 -5.557 1.00 91.31 82 MET A N 1
ATOM 630 C CA . MET A 1 82 ? -5.822 -0.531 -6.102 1.00 91.31 82 MET A CA 1
ATOM 631 C C . MET A 1 82 ? -6.539 -1.515 -5.171 1.00 91.31 82 MET A C 1
ATOM 633 O O . MET A 1 82 ? -7.761 -1.461 -5.028 1.00 91.31 82 MET A O 1
ATOM 637 N N . PHE A 1 83 ? -5.801 -2.435 -4.548 1.00 91.69 83 PHE A N 1
ATOM 638 C CA . PHE A 1 83 ? -6.380 -3.397 -3.612 1.00 91.69 83 PHE A CA 1
ATOM 639 C C . PHE A 1 83 ? -6.907 -2.719 -2.344 1.00 91.69 83 PHE A C 1
ATOM 641 O O . PHE A 1 83 ? -7.982 -3.101 -1.873 1.00 91.69 83 PHE A O 1
ATOM 648 N N . GLY A 1 84 ? -6.184 -1.723 -1.823 1.00 90.94 84 GLY A N 1
ATOM 649 C CA . GLY A 1 84 ? -6.635 -0.871 -0.723 1.00 90.94 84 GLY A CA 1
ATOM 650 C C . GLY A 1 84 ? -7.973 -0.206 -1.036 1.00 90.94 84 GLY A C 1
ATOM 651 O O . GLY A 1 84 ? -8.958 -0.444 -0.335 1.00 90.94 84 GLY A O 1
ATOM 652 N N . HIS A 1 85 ? -8.055 0.512 -2.157 1.00 91.12 85 HIS A N 1
ATOM 653 C CA . HIS A 1 85 ? -9.288 1.200 -2.553 1.00 91.12 85 HIS A CA 1
ATOM 654 C C . HIS A 1 85 ? -10.435 0.226 -2.822 1.00 91.12 85 HIS A C 1
ATOM 656 O O . HIS A 1 85 ? -11.554 0.435 -2.358 1.00 91.12 85 HIS A O 1
ATOM 662 N N . PHE A 1 86 ? -10.193 -0.887 -3.524 1.00 92.69 86 PHE A N 1
ATOM 663 C CA . PHE A 1 86 ? -11.240 -1.886 -3.756 1.00 92.69 86 PHE A CA 1
ATOM 664 C C . PHE A 1 86 ? -11.798 -2.456 -2.455 1.00 92.69 86 PHE A C 1
ATOM 666 O O . PHE A 1 86 ? -13.001 -2.713 -2.378 1.00 92.69 86 PHE A O 1
ATOM 673 N N . LEU A 1 87 ? -10.963 -2.636 -1.430 1.00 92.94 87 LEU A N 1
ATOM 674 C CA . LEU A 1 87 ? -11.418 -3.035 -0.104 1.00 92.94 87 LEU A CA 1
ATOM 675 C C . LEU A 1 87 ? -12.260 -1.929 0.553 1.00 92.94 87 LEU A C 1
ATOM 677 O O . LEU A 1 87 ? -13.334 -2.219 1.091 1.00 92.94 87 LEU A O 1
ATOM 681 N N . GLY A 1 88 ? -11.825 -0.675 0.452 1.00 91.94 88 GLY A N 1
ATOM 682 C CA . GLY A 1 88 ? -12.570 0.506 0.885 1.00 91.94 88 GLY A CA 1
ATOM 683 C C . GLY A 1 88 ? -13.974 0.584 0.277 1.00 91.94 88 GLY A C 1
ATOM 684 O O . GLY A 1 88 ? -14.977 0.550 0.999 1.00 91.94 88 GLY A O 1
ATOM 685 N N . PHE A 1 89 ? -14.066 0.528 -1.054 1.00 93.62 89 PHE A N 1
ATOM 686 C CA . PHE A 1 89 ? -15.331 0.489 -1.795 1.00 93.62 89 PHE A CA 1
ATOM 687 C C . PHE A 1 89 ? -16.187 -0.737 -1.468 1.00 93.62 89 PHE A C 1
ATOM 689 O O . PHE A 1 89 ? -17.404 -0.618 -1.320 1.00 93.62 89 PHE A O 1
ATOM 696 N N . TRP A 1 90 ? -15.581 -1.923 -1.362 1.00 94.25 90 TRP A N 1
ATOM 697 C CA . TRP A 1 90 ? -16.312 -3.163 -1.094 1.00 94.25 90 TRP A CA 1
ATOM 698 C C . TRP A 1 90 ? -16.932 -3.186 0.306 1.00 94.25 90 TRP A C 1
ATOM 700 O O . TRP A 1 90 ? -18.057 -3.661 0.475 1.00 94.25 90 TRP A O 1
ATOM 710 N N . THR A 1 91 ? -16.215 -2.672 1.308 1.00 94.88 91 THR A N 1
ATOM 711 C CA . THR A 1 91 ? -16.729 -2.567 2.682 1.00 94.88 91 THR A CA 1
ATOM 712 C C . THR A 1 91 ? -17.662 -1.371 2.876 1.00 94.88 91 THR A C 1
ATOM 714 O O . THR A 1 91 ? -18.516 -1.409 3.762 1.00 94.88 91 THR A O 1
ATOM 717 N N . GLY A 1 92 ? -17.502 -0.318 2.068 1.00 93.56 92 GLY A N 1
ATOM 718 C CA . GLY A 1 92 ? -18.198 0.959 2.214 1.00 93.56 92 GLY A CA 1
ATOM 719 C C . GLY A 1 92 ? -17.732 1.789 3.414 1.00 93.56 92 GLY A C 1
ATOM 720 O O . GLY A 1 92 ? -18.430 2.729 3.791 1.00 93.56 92 GLY A O 1
ATOM 721 N N . LEU A 1 93 ? -16.609 1.423 4.041 1.00 91.50 93 LEU A N 1
ATOM 722 C CA . LEU A 1 93 ? -16.049 2.138 5.193 1.00 91.50 93 LEU A CA 1
ATOM 723 C C . LEU A 1 93 ? -15.132 3.287 4.775 1.00 91.50 93 LEU A C 1
ATOM 725 O O . LEU A 1 93 ? -15.098 4.292 5.474 1.00 91.50 93 LEU A O 1
ATOM 729 N N . ASP A 1 94 ? -14.461 3.126 3.637 1.00 90.31 94 ASP A N 1
ATOM 730 C CA . ASP A 1 94 ? -13.513 4.083 3.068 1.00 90.31 94 ASP A CA 1
ATOM 731 C C . ASP A 1 94 ? -13.622 4.092 1.522 1.00 90.31 94 ASP A C 1
ATOM 733 O O . ASP A 1 94 ? -12.767 3.568 0.811 1.00 90.31 94 ASP A O 1
ATOM 737 N N . PRO A 1 95 ? -14.780 4.491 0.956 1.00 92.19 95 PRO A N 1
ATOM 738 C CA . PRO A 1 95 ? -15.058 4.352 -0.471 1.00 92.19 95 PRO A CA 1
ATOM 739 C C . PRO A 1 95 ? -14.560 5.571 -1.257 1.00 92.19 95 PRO A C 1
ATOM 741 O O . PRO A 1 95 ? -15.355 6.258 -1.910 1.00 92.19 95 PRO A O 1
ATOM 744 N N . ASP A 1 96 ? -13.265 5.851 -1.180 1.00 90.50 96 ASP A N 1
ATOM 745 C CA . ASP A 1 96 ? -12.632 6.878 -1.992 1.00 90.50 96 ASP A CA 1
ATOM 746 C C . ASP A 1 96 ? -11.309 6.407 -2.613 1.00 90.50 96 ASP A C 1
ATOM 748 O O . ASP A 1 96 ? -10.969 5.220 -2.628 1.00 90.50 96 ASP A O 1
ATOM 752 N N . TRP A 1 97 ? -10.644 7.339 -3.281 1.00 90.12 97 TRP A N 1
ATOM 753 C CA . TRP A 1 97 ? -9.471 7.083 -4.104 1.00 90.12 97 TRP A CA 1
ATOM 754 C C . TRP A 1 97 ? -8.217 7.772 -3.576 1.00 90.12 97 TRP A C 1
ATOM 756 O O . TRP A 1 97 ? -7.249 7.970 -4.313 1.00 90.12 97 TRP A O 1
ATOM 766 N N . LYS A 1 98 ? -8.250 8.137 -2.300 1.00 89.56 98 LYS A N 1
ATOM 767 C CA . LYS A 1 98 ? -7.116 8.630 -1.545 1.00 89.56 98 LYS A CA 1
ATOM 768 C C . LYS A 1 98 ? -6.516 7.481 -0.761 1.00 89.56 98 LYS A C 1
ATOM 770 O O . LYS A 1 98 ? -7.183 6.495 -0.456 1.00 89.56 98 LYS A O 1
ATOM 775 N N . HIS A 1 99 ? -5.209 7.568 -0.596 1.00 88.25 99 HIS A N 1
ATOM 776 C CA . HIS A 1 99 ? -4.445 6.601 0.156 1.00 88.25 99 HIS A CA 1
ATOM 777 C C . HIS A 1 99 ? -3.667 7.321 1.252 1.00 88.25 99 HIS A C 1
ATOM 779 O O . HIS A 1 99 ? -2.923 8.270 0.985 1.00 88.25 99 HIS A O 1
ATOM 785 N N . GLY A 1 100 ? -3.771 6.807 2.468 1.00 87.31 100 GLY A N 1
ATOM 786 C CA . GLY A 1 100 ? -3.068 7.224 3.667 1.00 87.31 100 GLY A CA 1
ATOM 787 C C . GLY A 1 100 ? -3.658 8.452 4.354 1.00 87.31 100 GLY A C 1
ATOM 788 O O . GLY A 1 100 ? -3.079 8.905 5.339 1.00 87.31 100 GLY A O 1
ATOM 789 N N . GLU A 1 101 ? -4.779 8.986 3.872 1.00 87.31 101 GLU A N 1
ATOM 790 C CA . GLU A 1 101 ? -5.471 10.169 4.402 1.00 87.31 101 GLU A CA 1
ATOM 791 C C . GLU A 1 101 ? -6.028 9.958 5.816 1.00 87.31 101 GLU A C 1
ATOM 793 O O . GLU A 1 101 ? -6.000 10.885 6.626 1.00 87.31 101 GLU A O 1
ATOM 798 N N . ASP A 1 102 ? -6.454 8.737 6.145 1.00 87.81 102 ASP A N 1
ATOM 799 C CA . ASP A 1 102 ? -6.889 8.354 7.491 1.00 87.81 102 ASP A CA 1
ATOM 800 C C . ASP A 1 102 ? -5.718 7.974 8.426 1.00 87.81 102 ASP A C 1
ATOM 802 O O . ASP A 1 102 ? -5.907 7.695 9.620 1.00 87.81 102 ASP A O 1
ATOM 806 N N . GLY A 1 103 ? -4.493 7.919 7.893 1.00 84.31 103 GLY A N 1
ATOM 807 C CA . GLY A 1 103 ? -3.290 7.497 8.603 1.00 84.31 103 GLY A CA 1
ATOM 808 C C . GLY A 1 103 ? -2.681 8.600 9.472 1.00 84.31 103 GLY A C 1
ATOM 809 O O . GLY A 1 103 ? -2.826 9.793 9.222 1.00 84.31 103 GLY A O 1
ATOM 810 N N . SER A 1 104 ? -1.906 8.222 10.494 1.00 77.25 104 SER A N 1
ATOM 811 C CA . SER A 1 104 ? -1.227 9.198 11.369 1.00 77.25 104 SER A CA 1
ATOM 812 C C . SER A 1 104 ? -0.163 10.055 10.673 1.00 77.25 104 SER A C 1
ATOM 814 O O . SER A 1 104 ? 0.252 11.054 11.251 1.00 77.25 104 SER A O 1
ATOM 816 N N . GLY A 1 105 ? 0.285 9.649 9.481 1.00 67.31 105 GLY A N 1
ATOM 817 C CA . GLY A 1 105 ? 1.247 10.382 8.655 1.00 67.31 105 GLY A CA 1
ATOM 818 C C . GLY A 1 105 ? 0.612 11.304 7.608 1.00 67.31 105 GLY A C 1
ATOM 819 O O . GLY A 1 105 ? 1.352 11.892 6.823 1.00 67.31 105 GLY A O 1
ATOM 820 N N . ALA A 1 106 ? -0.722 11.419 7.569 1.00 67.00 106 ALA A N 1
ATOM 821 C CA . ALA A 1 106 ? -1.411 12.305 6.636 1.00 67.00 106 ALA A CA 1
ATOM 822 C C . ALA A 1 106 ? -0.987 13.766 6.864 1.00 67.00 106 ALA A C 1
ATOM 824 O O . ALA A 1 106 ? -0.956 14.252 8.002 1.00 67.00 106 ALA A O 1
ATOM 825 N N . ASP A 1 107 ? -0.650 14.476 5.786 1.00 64.19 107 ASP A N 1
ATOM 826 C CA . ASP A 1 107 ? -0.373 15.908 5.866 1.00 64.19 107 ASP A CA 1
ATOM 827 C C . ASP A 1 107 ? -1.650 16.715 6.193 1.00 64.19 107 ASP A C 1
ATOM 829 O O . ASP A 1 107 ? -2.758 16.183 6.294 1.00 64.19 107 ASP A O 1
ATOM 833 N N . SER A 1 108 ? -1.518 18.032 6.386 1.00 60.53 108 SER A N 1
ATOM 834 C CA . SER A 1 108 ? -2.667 18.899 6.696 1.00 60.53 108 SER A CA 1
ATOM 835 C C . SER A 1 108 ? -3.732 18.957 5.596 1.00 60.53 108 SER A C 1
ATOM 837 O O . SER A 1 108 ? -4.849 19.398 5.874 1.00 60.53 108 SER A O 1
ATOM 839 N N . ASP A 1 109 ? -3.388 18.536 4.380 1.00 62.50 109 ASP A N 1
ATOM 840 C CA . ASP A 1 109 ? -4.273 18.470 3.222 1.00 62.50 109 ASP A CA 1
ATOM 841 C C . ASP A 1 109 ? -4.860 17.052 3.023 1.00 62.50 109 ASP A C 1
ATOM 843 O O . ASP A 1 109 ? -5.716 16.854 2.155 1.00 62.50 109 ASP A O 1
ATOM 847 N N . GLY A 1 110 ? -4.471 16.086 3.868 1.00 65.19 110 GLY A N 1
ATOM 848 C CA . GLY A 1 110 ? -4.857 14.678 3.779 1.00 65.19 110 GLY A CA 1
ATOM 849 C C . GLY A 1 110 ? -4.154 13.927 2.644 1.00 65.19 110 GLY A C 1
ATOM 850 O O . GLY A 1 110 ? -4.682 12.929 2.168 1.00 65.19 110 GLY A O 1
ATOM 851 N N . CYS A 1 111 ? -3.013 14.419 2.159 1.00 66.06 111 CYS A N 1
ATOM 852 C CA . CYS A 1 111 ? -2.317 13.867 1.003 1.00 66.06 111 CYS A CA 1
ATOM 853 C C . CYS A 1 111 ? -1.255 12.837 1.411 1.00 66.06 111 CYS A C 1
ATOM 855 O O . CYS A 1 111 ? -0.128 13.180 1.767 1.00 66.06 111 CYS A O 1
ATOM 857 N N . GLY A 1 112 ? -1.606 11.552 1.316 1.00 73.62 112 GLY A N 1
ATOM 858 C CA . GLY A 1 112 ? -0.630 10.474 1.132 1.00 73.62 112 GLY A CA 1
ATOM 859 C C . GL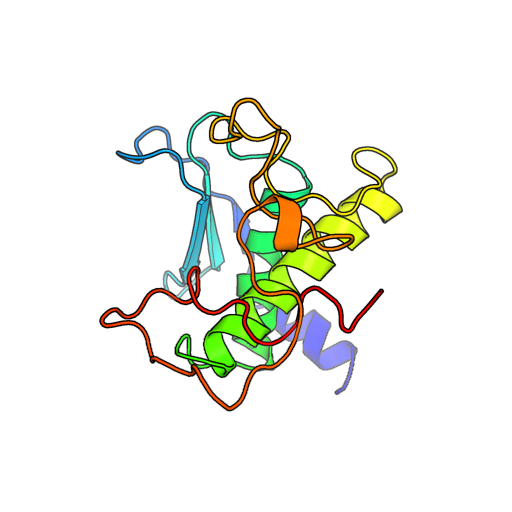Y A 1 112 ? -0.403 10.224 -0.362 1.00 73.62 112 GLY A C 1
ATOM 860 O O . GLY A 1 112 ? 0.668 10.522 -0.891 1.00 73.62 112 GLY A O 1
ATOM 861 N N . ARG A 1 113 ? -1.436 9.735 -1.059 1.00 83.19 113 ARG A N 1
ATOM 862 C CA . ARG A 1 113 ? -1.570 9.703 -2.530 1.00 83.19 113 ARG A CA 1
ATOM 863 C C . ARG A 1 113 ? -3.0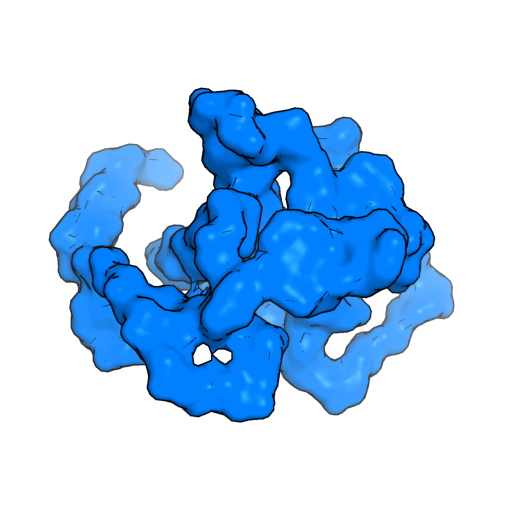41 9.911 -2.917 1.00 83.19 113 ARG A C 1
ATOM 865 O O . ARG A 1 113 ? -3.930 9.634 -2.119 1.00 83.19 113 ARG A O 1
ATOM 872 N N . ASP A 1 114 ? -3.294 10.386 -4.134 1.00 85.88 114 ASP A N 1
ATOM 873 C CA . ASP A 1 114 ? -4.641 10.562 -4.700 1.00 85.88 114 ASP A CA 1
ATOM 874 C C . ASP A 1 114 ? -4.642 9.950 -6.109 1.00 85.88 114 ASP A C 1
ATOM 876 O O . ASP A 1 114 ? -3.894 10.392 -6.980 1.00 85.88 114 ASP A O 1
ATOM 880 N N . MET A 1 115 ? -5.411 8.882 -6.329 1.00 83.75 115 MET A N 1
ATOM 881 C CA . MET A 1 115 ? -5.486 8.238 -7.645 1.00 83.75 115 MET A CA 1
ATOM 882 C C . MET A 1 115 ? -6.444 8.953 -8.606 1.00 83.75 115 MET A C 1
ATOM 884 O O . MET A 1 115 ? -6.359 8.724 -9.811 1.00 83.75 115 MET A O 1
ATOM 888 N N . GLU A 1 116 ? -7.343 9.807 -8.105 1.00 86.31 116 GLU A N 1
ATOM 889 C CA . GLU A 1 116 ? -8.206 10.643 -8.951 1.00 86.31 116 GLU A CA 1
ATOM 890 C C . GLU A 1 116 ? -7.410 11.808 -9.543 1.00 86.31 116 GLU A C 1
ATOM 892 O O . GLU A 1 116 ? -7.530 12.125 -10.727 1.00 86.31 116 GLU A O 1
ATOM 897 N N . ASP A 1 117 ? -6.579 12.434 -8.708 1.00 85.25 117 ASP A N 1
ATOM 898 C CA . ASP A 1 117 ? -5.749 13.577 -9.075 1.00 85.25 117 ASP A CA 1
ATOM 899 C C . ASP A 1 117 ? -4.376 13.510 -8.377 1.00 85.25 117 ASP A C 1
ATOM 901 O O . ASP A 1 117 ? -4.150 14.178 -7.361 1.00 85.25 117 ASP A O 1
ATOM 905 N N . PRO A 1 118 ? -3.421 12.739 -8.939 1.00 82.62 118 PRO A N 1
ATOM 906 C CA . PRO A 1 118 ? -2.094 12.541 -8.345 1.00 82.62 118 PRO A CA 1
ATOM 907 C C . PRO A 1 118 ? -1.323 13.844 -8.141 1.00 82.62 118 PRO A C 1
ATOM 909 O O . PRO A 1 118 ? -0.542 13.975 -7.195 1.00 82.62 118 PRO A O 1
ATOM 912 N N . SER A 1 119 ? -1.589 14.838 -8.993 1.00 82.06 119 SER A N 1
ATOM 913 C CA . SER A 1 119 ? -0.934 16.143 -8.939 1.00 82.06 119 SER A CA 1
ATOM 914 C C . SER A 1 119 ? -1.200 16.883 -7.624 1.00 82.06 119 SER A C 1
ATOM 916 O O . SER A 1 119 ? -0.393 17.722 -7.223 1.00 82.06 119 SER A O 1
ATOM 918 N N . ARG A 1 120 ? -2.282 16.538 -6.909 1.00 82.62 120 ARG A N 1
ATOM 919 C CA . ARG A 1 120 ? -2.605 17.105 -5.592 1.00 82.62 120 ARG A CA 1
ATOM 920 C C . ARG A 1 120 ? -1.626 16.702 -4.504 1.00 82.62 120 ARG A C 1
ATOM 922 O O . ARG A 1 120 ? -1.451 17.478 -3.574 1.00 82.62 120 ARG A O 1
ATOM 929 N N . CYS A 1 121 ? -1.003 15.532 -4.633 1.00 78.94 121 CYS A N 1
ATOM 930 C CA . CYS A 1 121 ? -0.016 15.021 -3.682 1.00 78.94 121 CYS A CA 1
ATOM 931 C C . CYS A 1 121 ? 1.404 15.043 -4.271 1.00 78.94 121 CYS A C 1
ATOM 933 O O . CYS A 1 121 ? 2.223 14.182 -3.949 1.00 78.94 121 CYS A O 1
ATOM 935 N N . ASP A 1 122 ? 1.680 15.987 -5.181 1.00 78.75 122 ASP A N 1
ATOM 936 C CA . ASP A 1 122 ? 2.961 16.135 -5.885 1.00 78.75 122 ASP A CA 1
ATOM 937 C C . ASP A 1 122 ? 3.417 14.864 -6.639 1.00 78.75 122 ASP A C 1
ATOM 939 O O . ASP A 1 122 ? 4.608 14.680 -6.915 1.00 78.75 122 ASP A O 1
ATOM 943 N N . GLN A 1 123 ? 2.473 13.988 -7.010 1.00 76.38 123 GLN A N 1
ATOM 944 C CA . GLN A 1 123 ? 2.737 12.789 -7.805 1.00 76.38 123 GLN A CA 1
ATOM 945 C C . GLN A 1 123 ? 2.533 13.076 -9.302 1.00 76.38 123 GLN A C 1
ATOM 947 O O . GLN A 1 123 ? 1.647 13.848 -9.681 1.00 76.38 123 GLN A O 1
ATOM 952 N N . PRO A 1 124 ? 3.339 12.468 -10.190 1.00 74.88 124 PRO A N 1
ATOM 953 C CA . PRO A 1 124 ? 3.129 12.578 -11.629 1.00 74.88 124 PRO A CA 1
ATOM 954 C C . PRO A 1 124 ? 1.803 11.920 -12.045 1.00 74.88 124 PRO A C 1
ATOM 956 O O . PRO A 1 124 ? 1.483 10.817 -11.615 1.00 74.88 124 PRO A O 1
ATOM 959 N N . ASP A 1 125 ? 1.056 12.577 -12.931 1.00 75.25 125 ASP A N 1
ATOM 960 C CA . ASP A 1 125 ? -0.243 12.115 -13.450 1.00 75.25 125 ASP A CA 1
ATOM 961 C C . ASP A 1 125 ? -0.174 11.605 -14.903 1.00 75.25 125 ASP A C 1
ATOM 963 O O . ASP A 1 125 ? -1.138 11.054 -15.440 1.00 75.25 125 ASP A O 1
ATOM 967 N N . THR A 1 126 ? 0.968 11.808 -15.566 1.00 71.00 126 THR A N 1
ATOM 968 C CA . THR A 1 126 ? 1.175 11.541 -16.988 1.00 71.00 126 THR A CA 1
ATOM 969 C C . THR A 1 126 ? 2.603 11.094 -17.284 1.00 71.00 126 THR A C 1
ATOM 971 O O . THR A 1 126 ? 3.577 11.540 -16.677 1.00 71.00 126 THR A O 1
ATOM 974 N N . TRP A 1 127 ? 2.744 10.236 -18.299 1.00 67.12 127 TRP A N 1
ATOM 975 C CA . TRP A 1 127 ? 4.050 9.761 -18.746 1.00 67.12 127 TRP A CA 1
ATOM 976 C C . TRP A 1 127 ? 4.814 10.841 -19.527 1.00 67.12 127 TRP A C 1
ATOM 978 O O . TRP A 1 127 ? 4.446 11.226 -20.644 1.00 67.12 127 TRP A O 1
ATOM 988 N N . ASN A 1 128 ? 5.935 11.292 -18.965 1.00 64.50 128 ASN A N 1
ATOM 989 C CA . ASN A 1 128 ? 6.800 12.324 -19.523 1.00 64.50 128 ASN A CA 1
ATOM 990 C C . ASN A 1 128 ? 8.172 11.738 -19.910 1.00 64.50 128 ASN A C 1
ATOM 992 O O . ASN A 1 128 ? 9.120 11.739 -19.132 1.00 64.50 128 ASN A O 1
ATOM 996 N N . LEU A 1 129 ? 8.332 11.346 -21.181 1.00 54.06 129 LEU A N 1
ATOM 997 C CA . LEU A 1 129 ? 9.616 10.850 -21.713 1.00 54.06 129 LEU A CA 1
ATOM 998 C C . LEU A 1 129 ? 10.777 11.866 -21.669 1.00 54.06 129 LEU A C 1
ATOM 1000 O O . LEU A 1 129 ? 11.917 11.489 -21.934 1.00 54.06 129 LEU A O 1
ATOM 1004 N N . ARG A 1 130 ? 10.520 13.158 -21.430 1.00 50.12 130 ARG A N 1
ATOM 1005 C CA . ARG A 1 130 ? 11.544 14.213 -21.504 1.00 50.12 130 ARG A CA 1
ATOM 1006 C C . ARG A 1 130 ? 12.297 14.440 -20.196 1.00 50.12 130 ARG A C 1
ATOM 1008 O O . ARG A 1 130 ? 13.430 14.905 -20.277 1.00 50.12 130 ARG A O 1
ATOM 1015 N N . ASN A 1 131 ? 11.716 14.103 -19.045 1.00 52.75 131 ASN A N 1
ATOM 1016 C CA . ASN A 1 131 ? 12.302 14.372 -17.726 1.00 52.75 131 ASN A CA 1
ATOM 1017 C C . ASN A 1 131 ? 12.492 13.109 -16.869 1.00 52.75 131 ASN A C 1
ATOM 1019 O O . ASN A 1 131 ? 12.532 13.212 -15.647 1.00 52.75 131 ASN A O 1
ATOM 1023 N N . PHE A 1 132 ? 12.653 11.936 -17.488 1.00 54.72 132 PHE A N 1
ATOM 1024 C CA . PHE A 1 132 ? 12.968 10.713 -16.753 1.00 54.72 132 PHE A CA 1
ATOM 1025 C C . PHE A 1 132 ? 14.350 10.825 -16.090 1.00 54.72 132 PHE A C 1
ATOM 1027 O O . PHE A 1 132 ? 15.388 10.638 -16.732 1.00 54.72 132 PHE A O 1
ATOM 1034 N N . THR A 1 133 ? 14.374 11.139 -14.798 1.00 51.41 133 THR A N 1
ATOM 1035 C CA . THR A 1 133 ? 15.561 10.993 -13.952 1.00 51.41 133 THR A CA 1
ATOM 1036 C C . THR A 1 133 ? 15.326 9.819 -13.014 1.00 51.41 133 THR A C 1
ATOM 1038 O O . THR A 1 133 ? 14.525 9.963 -12.090 1.00 51.41 133 THR A O 1
ATOM 1041 N N . PRO A 1 134 ? 15.996 8.668 -13.214 1.00 49.91 134 PRO A N 1
ATOM 1042 C CA . PRO A 1 134 ? 15.876 7.567 -12.275 1.00 49.91 134 PRO A CA 1
ATOM 1043 C C . PRO A 1 134 ? 16.355 8.054 -10.902 1.00 49.91 134 PRO A C 1
ATOM 1045 O O . PRO A 1 134 ? 17.407 8.705 -10.825 1.00 49.91 134 PRO A O 1
ATOM 1048 N N . PRO A 1 135 ? 15.611 7.781 -9.822 1.00 49.28 135 PRO A N 1
ATOM 1049 C CA . PRO A 1 135 ? 16.018 8.237 -8.514 1.00 49.28 135 PRO A CA 1
ATOM 1050 C C . PRO A 1 135 ? 17.357 7.627 -8.102 1.00 49.28 135 PRO A C 1
ATOM 1052 O O . PRO A 1 135 ? 17.669 6.492 -8.470 1.00 49.28 135 PRO A O 1
ATOM 1055 N N . PRO A 1 136 ? 18.149 8.343 -7.291 1.00 46.25 136 PRO A N 1
ATOM 1056 C CA . PRO A 1 136 ? 19.430 7.847 -6.801 1.00 46.25 136 PRO A CA 1
ATOM 1057 C C . PRO A 1 136 ? 19.304 6.696 -5.784 1.00 46.25 136 PRO A C 1
ATOM 1059 O O . PRO A 1 136 ? 20.328 6.167 -5.353 1.00 46.25 136 PRO A O 1
ATOM 1062 N N . THR A 1 137 ? 18.092 6.296 -5.382 1.00 44.56 137 THR A N 1
ATOM 1063 C CA . THR A 1 137 ? 17.854 5.274 -4.354 1.00 44.56 137 THR A CA 1
ATOM 1064 C C . THR A 1 137 ? 16.778 4.266 -4.754 1.00 44.56 137 THR A C 1
ATOM 1066 O O . THR A 1 137 ? 15.870 4.544 -5.528 1.00 44.56 137 THR A O 1
ATOM 1069 N N . THR A 1 138 ? 16.888 3.075 -4.168 1.00 46.47 138 THR A N 1
ATOM 1070 C CA . THR A 1 138 ? 16.019 1.888 -4.263 1.00 46.47 138 THR A CA 1
ATOM 1071 C C . THR A 1 138 ? 14.581 2.077 -3.745 1.00 46.47 138 THR A C 1
ATOM 1073 O O . THR A 1 138 ? 13.932 1.096 -3.401 1.00 46.47 138 THR A O 1
ATOM 1076 N N . GLY A 1 139 ? 14.080 3.309 -3.629 1.00 43.91 139 GLY A N 1
ATOM 1077 C CA . GLY A 1 139 ? 12.721 3.579 -3.157 1.00 43.91 139 GLY A CA 1
ATOM 1078 C C . GLY A 1 139 ? 11.739 3.606 -4.322 1.00 43.91 139 GLY A C 1
ATOM 1079 O O . GLY A 1 139 ? 11.786 4.536 -5.120 1.00 43.91 139 GLY A O 1
ATOM 1080 N N . ALA A 1 140 ? 10.848 2.616 -4.413 1.00 49.00 140 ALA A N 1
ATOM 1081 C CA . ALA A 1 140 ? 9.750 2.624 -5.385 1.00 49.00 140 ALA A CA 1
ATOM 1082 C C . ALA A 1 140 ? 8.782 3.807 -5.171 1.00 49.00 140 ALA A C 1
ATOM 1084 O O . ALA A 1 140 ? 8.220 4.305 -6.141 1.00 49.00 140 ALA A O 1
ATOM 1085 N N . MET A 1 141 ? 8.695 4.327 -3.937 1.00 46.81 141 MET A N 1
ATOM 1086 C CA . MET A 1 141 ? 7.790 5.418 -3.538 1.00 46.81 141 MET A CA 1
ATOM 1087 C C . MET A 1 141 ? 7.965 6.750 -4.294 1.00 46.81 141 MET A C 1
ATOM 1089 O O . MET A 1 141 ? 7.120 7.625 -4.167 1.00 46.81 141 MET A O 1
ATOM 1093 N N . ILE A 1 142 ? 9.059 6.953 -5.041 1.00 43.62 142 ILE A N 1
ATOM 1094 C CA . ILE A 1 142 ? 9.338 8.218 -5.757 1.00 43.62 142 ILE A CA 1
ATOM 1095 C C . ILE A 1 142 ? 9.254 8.097 -7.281 1.00 43.62 142 ILE A C 1
ATOM 1097 O O . ILE A 1 142 ? 9.624 9.032 -7.990 1.00 43.62 142 ILE A O 1
ATOM 1101 N N . THR A 1 143 ? 8.776 6.966 -7.806 1.00 43.84 143 THR A N 1
ATOM 1102 C CA . THR A 1 143 ? 8.528 6.810 -9.247 1.00 43.84 143 THR A CA 1
ATOM 1103 C C . THR A 1 143 ? 7.183 6.169 -9.533 1.00 43.84 143 THR A C 1
ATOM 1105 O O . THR A 1 143 ? 7.112 5.285 -10.378 1.00 43.84 143 THR A O 1
ATOM 1108 N N . GLU A 1 144 ? 6.108 6.665 -8.923 1.00 50.72 144 GLU A N 1
ATOM 1109 C CA . GLU A 1 144 ? 4.705 6.492 -9.367 1.00 50.72 144 GLU A CA 1
ATOM 1110 C C . GLU A 1 144 ? 4.454 7.062 -10.790 1.00 50.72 144 GLU A C 1
ATOM 1112 O O . GLU A 1 144 ? 3.354 7.447 -11.158 1.00 50.72 144 GLU A O 1
ATOM 1117 N N . GLU A 1 145 ? 5.478 7.119 -11.646 1.00 49.28 145 GLU A N 1
ATOM 1118 C CA . GLU A 1 145 ? 5.466 7.684 -12.997 1.00 49.28 145 GLU A CA 1
ATOM 1119 C C . GLU A 1 145 ? 4.543 6.918 -13.958 1.00 49.28 145 GLU A C 1
ATOM 1121 O O . GLU A 1 145 ? 4.403 7.313 -15.113 1.00 49.28 145 GLU A O 1
ATOM 1126 N N . PHE A 1 146 ? 3.942 5.803 -13.526 1.00 47.88 146 PHE A N 1
ATOM 1127 C CA . PHE A 1 146 ? 3.355 4.844 -14.451 1.00 47.88 146 PHE A CA 1
ATOM 1128 C C . PHE A 1 146 ? 1.873 4.519 -14.297 1.00 47.88 146 PHE A C 1
ATOM 1130 O O . PHE A 1 146 ? 1.349 3.923 -15.237 1.00 47.88 146 PHE A O 1
ATOM 1137 N N . THR A 1 147 ? 1.162 4.848 -13.216 1.00 46.66 147 THR A N 1
ATOM 1138 C CA . THR A 1 147 ? -0.046 4.031 -12.993 1.00 46.66 147 THR A CA 1
ATOM 1139 C C . THR A 1 147 ? -1.248 4.647 -12.295 1.00 46.66 147 THR A C 1
ATOM 1141 O O . THR A 1 147 ? -2.349 4.187 -12.585 1.00 46.66 147 THR A O 1
ATOM 1144 N N . THR A 1 148 ? -1.128 5.689 -11.477 1.00 46.94 148 THR A N 1
ATOM 1145 C CA . THR A 1 148 ? -2.272 6.195 -10.688 1.00 46.94 148 THR A CA 1
ATOM 1146 C C . THR A 1 148 ? -3.481 6.626 -11.536 1.00 46.94 148 THR A C 1
ATOM 1148 O O . THR A 1 148 ? -4.607 6.313 -11.168 1.00 46.94 148 THR A O 1
ATOM 1151 N N . THR A 1 149 ? -3.277 7.204 -12.726 1.00 44.31 149 THR A N 1
ATOM 1152 C CA . THR A 1 149 ? -4.363 7.658 -13.625 1.00 44.31 149 THR A CA 1
ATOM 1153 C C . THR A 1 149 ? -4.886 6.619 -14.623 1.00 44.31 149 THR A C 1
ATOM 1155 O O . THR A 1 149 ? -5.901 6.858 -15.270 1.00 44.31 149 THR A O 1
ATOM 1158 N N . ALA A 1 150 ? -4.231 5.468 -14.810 1.00 45.81 150 ALA A N 1
ATOM 1159 C CA . ALA A 1 150 ? -4.571 4.549 -15.911 1.00 45.81 150 ALA A CA 1
ATOM 1160 C C . ALA A 1 150 ? -5.815 3.672 -15.655 1.00 45.81 150 ALA A C 1
ATOM 1162 O O . ALA A 1 150 ? -6.276 2.974 -16.563 1.00 45.81 150 ALA A O 1
ATOM 1163 N N . VAL A 1 151 ? -6.327 3.674 -14.424 1.00 48.59 151 VAL A N 1
ATOM 1164 C CA . VAL A 1 151 ? -7.442 2.826 -13.964 1.00 48.59 151 VAL A CA 1
ATOM 1165 C C . VAL A 1 151 ? -8.718 3.633 -13.700 1.00 48.59 151 VAL A C 1
ATOM 1167 O O . VAL A 1 151 ? -9.789 3.050 -13.516 1.00 48.59 151 VAL A O 1
ATOM 1170 N N . TYR A 1 152 ? -8.609 4.958 -13.757 1.00 42.09 152 TYR A N 1
ATOM 1171 C CA . TYR A 1 152 ? -9.712 5.896 -13.616 1.00 42.09 152 TYR A CA 1
ATOM 1172 C C . TYR A 1 152 ? -10.413 6.223 -14.940 1.00 42.09 152 TYR A C 1
ATOM 1174 O O . TYR A 1 152 ? -9.732 6.301 -15.990 1.00 42.09 152 TYR A O 1
#

Foldseek 3Di:
DDVVVLVVVCVQAPADEDEDADDPDQDWAWDDPPRHIYIYGYPQQPDQQSVQLRVQLVSCCSPVVFDCFAVSVLVSNQSSNVRSLVRCCVVVVNNFQAHCLSGPPQDPVSHPAGLVCRVVNVGDPEADPPDDDGDPDSHSSRRNNPDSPPVD

Sequence (152 aa):
MNLKVLTKRLLENPTVICYHRGFPSENASSNDCGAYRVHYFSTGMATLDIMGHEFAHSVHADEADFVYTVQSGAVAEHIADMFGHFLGFWTGLDPDWKHGEDGSGADSDGCGRDMEDPSRCDQPDTWNLRNFTPPPTTGAMITEEFTTTAVY

Radius of gyration: 15.7 Å; chains: 1; bounding box: 38×42×41 Å